Protein AF-A0A1M6LRH8-F1 (afdb_monomer)

Nearest PDB structures (foldseek):
  6kpb-assembly1_C-2  TM=5.432E-01  e=5.515E+00  Arabidopsis thaliana

Secondary structure (DSSP, 8-state):
-HHHHHHHHHHHHHHHHHHHHHHHHHHHHHHHHHHHHHHHHHHHHHHHHHHHHHHHHHHHHHHHHHHHTTT-TTSHHHHHHHHTHHHHT-SS-HHHHHHHHHHHHHHHHHHH-SS-SSHHHHHHHHHHHHHHHHT-

Radius of gyration: 33.47 Å; Cα contacts (8 Å, |Δi|>4): 67; chains: 1; bounding box: 67×25×100 Å

Organism: NCBI:txid1123003

InterPro domains:
  IPR046502 Domain of unknown function DUF6680 [PF20385] (25-128)

Structure (mmCIF, N/CA/C/O backbone):
data_AF-A0A1M6LRH8-F1
#
_entry.id   AF-A0A1M6LRH8-F1
#
loop_
_atom_site.group_PDB
_atom_site.id
_atom_site.type_symbol
_atom_site.label_atom_id
_atom_site.label_alt_id
_atom_site.label_comp_id
_atom_site.label_asym_id
_atom_site.label_entity_id
_atom_site.label_seq_id
_atom_site.pdbx_PDB_ins_code
_atom_site.Cartn_x
_atom_site.Cartn_y
_atom_site.Cartn_z
_atom_site.occupancy
_atom_site.B_iso_or_equiv
_atom_site.auth_seq_id
_atom_site.auth_comp_id
_atom_site.auth_asym_id
_atom_site.auth_atom_id
_atom_site.pdbx_PDB_model_num
ATOM 1 N N . MET A 1 1 ? -47.129 10.312 61.714 1.00 85.25 1 MET A N 1
ATOM 2 C CA . MET A 1 1 ? -45.972 11.175 61.377 1.00 85.25 1 MET A CA 1
ATOM 3 C C . MET A 1 1 ? -44.686 10.369 61.168 1.00 85.25 1 MET A C 1
ATOM 5 O O . MET A 1 1 ? -44.161 10.413 60.068 1.00 85.25 1 MET A O 1
ATOM 9 N N . ILE A 1 2 ? -44.226 9.565 62.138 1.00 92.06 2 ILE A N 1
ATOM 10 C CA . ILE A 1 2 ? -43.001 8.735 62.012 1.00 92.06 2 ILE A CA 1
ATOM 11 C C . ILE A 1 2 ? -43.064 7.747 60.831 1.00 92.06 2 ILE A C 1
ATOM 13 O O . ILE A 1 2 ? -42.152 7.707 60.013 1.00 92.06 2 ILE A O 1
ATOM 17 N N . LEU A 1 3 ? -44.174 7.016 60.679 1.00 92.12 3 LEU A N 1
ATOM 18 C CA . LEU A 1 3 ? -44.374 6.080 59.559 1.00 92.12 3 LEU A CA 1
ATOM 19 C C . LEU A 1 3 ? -44.340 6.765 58.180 1.00 92.12 3 LEU A C 1
ATOM 21 O O . LEU A 1 3 ? -43.854 6.194 57.212 1.00 92.12 3 LEU A O 1
ATOM 25 N N . TYR A 1 4 ? -44.821 8.009 58.098 1.00 92.56 4 TYR A N 1
ATOM 26 C CA . TYR A 1 4 ? -44.819 8.788 56.858 1.00 92.56 4 TYR A CA 1
ATOM 27 C C . TYR A 1 4 ? -43.404 9.241 56.476 1.00 92.56 4 TYR A C 1
ATOM 29 O O . TYR A 1 4 ? -43.007 9.141 55.318 1.00 92.56 4 TYR A O 1
ATOM 37 N N . ILE A 1 5 ? -42.615 9.665 57.468 1.00 92.75 5 ILE A N 1
ATOM 38 C CA . ILE A 1 5 ? -41.195 9.994 57.288 1.00 92.75 5 ILE A CA 1
ATOM 39 C C . ILE A 1 5 ? -40.419 8.756 56.826 1.00 92.75 5 ILE A C 1
ATOM 41 O O . ILE A 1 5 ? -39.640 8.845 55.879 1.00 92.75 5 ILE A O 1
ATOM 45 N N . TYR A 1 6 ? -40.681 7.596 57.435 1.00 93.69 6 TYR A N 1
ATOM 46 C CA . TYR A 1 6 ? -40.064 6.331 57.036 1.00 93.69 6 TYR A CA 1
ATOM 47 C C . TYR A 1 6 ? -40.387 5.961 55.581 1.00 93.69 6 TYR A C 1
ATOM 49 O O . TYR A 1 6 ? -39.483 5.624 54.821 1.00 93.69 6 TYR A O 1
ATOM 57 N N . TYR A 1 7 ? -41.649 6.095 55.163 1.00 94.19 7 TYR A N 1
ATOM 58 C CA . TYR A 1 7 ? -42.067 5.834 53.782 1.00 94.19 7 TYR A CA 1
ATOM 59 C C . TYR A 1 7 ? -41.346 6.732 52.761 1.00 94.19 7 TYR A C 1
ATOM 61 O O . TYR A 1 7 ? -40.855 6.240 51.745 1.00 94.19 7 TYR A O 1
ATOM 69 N N . ILE A 1 8 ? -41.228 8.036 53.040 1.00 92.50 8 ILE A N 1
ATOM 70 C CA . ILE A 1 8 ? -40.518 8.979 52.158 1.00 92.50 8 ILE A CA 1
ATOM 71 C C . ILE A 1 8 ? -39.029 8.626 52.053 1.00 92.50 8 ILE A C 1
ATOM 73 O O . ILE A 1 8 ? -38.474 8.621 50.953 1.00 92.50 8 ILE A O 1
ATOM 77 N N . LEU A 1 9 ? -38.388 8.311 53.182 1.00 89.75 9 LEU A N 1
ATOM 78 C CA . LEU A 1 9 ? -36.982 7.898 53.222 1.00 89.75 9 LEU A CA 1
ATOM 79 C C . LEU A 1 9 ? -36.750 6.606 52.434 1.00 89.75 9 LEU A C 1
ATOM 81 O O . LEU A 1 9 ? -35.840 6.560 51.609 1.00 89.75 9 LEU A O 1
ATOM 85 N N . ALA A 1 10 ? -37.598 5.595 52.631 1.00 90.50 10 ALA A N 1
ATOM 86 C CA . ALA A 1 10 ? -37.513 4.326 51.915 1.00 90.50 10 ALA A CA 1
ATOM 87 C C . ALA A 1 10 ? -37.686 4.509 50.398 1.00 90.50 10 ALA A C 1
ATOM 89 O O . ALA A 1 10 ? -36.915 3.948 49.621 1.00 90.50 10 ALA A O 1
ATOM 90 N N . LYS A 1 11 ? -38.640 5.346 49.966 1.00 92.12 11 LYS A N 1
ATOM 91 C CA . LYS A 1 11 ? -38.866 5.645 48.544 1.00 92.12 11 LYS A CA 1
ATOM 92 C C . LYS A 1 11 ? -37.653 6.326 47.902 1.00 92.12 11 LYS A C 1
ATOM 94 O O . LYS A 1 11 ? -37.191 5.879 46.856 1.00 92.12 11 LYS A O 1
ATOM 99 N N . LYS A 1 12 ? -37.099 7.351 48.557 1.00 89.50 12 LYS A N 1
ATOM 100 C CA . LYS A 1 12 ? -35.934 8.097 48.056 1.00 89.50 12 LYS A CA 1
ATOM 101 C C . LYS A 1 12 ? -34.672 7.230 47.986 1.00 89.50 12 LYS A C 1
ATOM 103 O O . LYS A 1 12 ? -33.883 7.372 47.056 1.00 89.50 12 LYS A O 1
ATOM 108 N N . LEU A 1 13 ? -34.497 6.319 48.947 1.00 90.25 13 LEU A N 1
ATOM 109 C CA . LEU A 1 13 ? -33.396 5.355 48.939 1.00 90.25 13 LEU A CA 1
ATOM 110 C C . LEU A 1 13 ? -33.516 4.393 47.746 1.00 90.25 13 LEU A C 1
ATOM 112 O O . LEU A 1 13 ? -32.539 4.167 47.040 1.00 90.25 13 LEU A O 1
ATOM 116 N N . ASN A 1 14 ? -34.721 3.874 47.491 1.00 87.88 14 ASN A N 1
ATOM 117 C CA . ASN A 1 14 ? -34.965 2.927 46.404 1.00 87.88 14 ASN A CA 1
ATOM 118 C C . ASN A 1 14 ? -34.794 3.583 45.021 1.00 87.88 14 ASN A C 1
ATOM 120 O O . ASN A 1 14 ? -34.179 2.999 44.136 1.00 87.88 14 ASN A O 1
ATOM 124 N N . GLU A 1 15 ? -35.262 4.824 44.848 1.00 87.88 15 GLU A N 1
ATOM 125 C CA . GLU A 1 15 ? -35.044 5.608 43.622 1.00 87.88 15 GLU A CA 1
ATOM 126 C C . GLU A 1 15 ? -33.549 5.837 43.344 1.00 87.88 15 GLU A C 1
ATOM 128 O O . GLU A 1 15 ? -33.097 5.622 42.220 1.00 87.88 15 GLU A O 1
ATOM 133 N N . GLY A 1 16 ? -32.760 6.196 44.364 1.00 82.75 16 GLY A N 1
ATOM 134 C CA . GLY A 1 16 ? -31.309 6.363 44.225 1.00 82.75 16 GLY A CA 1
ATOM 135 C C . GLY A 1 16 ? -30.579 5.065 43.859 1.00 82.75 16 GLY A C 1
ATOM 136 O O . GLY A 1 16 ? -29.681 5.079 43.019 1.00 82.75 16 GLY A O 1
ATOM 137 N N . VAL A 1 17 ? -30.996 3.932 44.434 1.00 83.06 17 VAL A N 1
ATOM 138 C CA . VAL A 1 17 ? -30.445 2.608 44.099 1.00 83.06 17 VAL A CA 1
ATOM 139 C C . VAL A 1 17 ? -30.773 2.222 42.652 1.00 83.06 17 VAL A C 1
ATOM 141 O O . VAL A 1 17 ? -29.888 1.767 41.933 1.00 83.06 17 VAL A O 1
ATOM 144 N N . LEU A 1 18 ? -32.010 2.440 42.191 1.00 80.44 18 LEU A N 1
ATOM 145 C CA . LEU A 1 18 ? -32.415 2.118 40.817 1.00 80.44 18 LEU A CA 1
ATOM 146 C C . LEU A 1 18 ? -31.691 2.978 39.769 1.00 80.44 18 LEU A C 1
ATOM 148 O O . LEU A 1 18 ? -31.290 2.452 38.732 1.00 80.44 18 LEU A O 1
ATOM 152 N N . LEU A 1 19 ? -31.487 4.269 40.051 1.00 82.75 19 LEU A N 1
ATOM 153 C CA . LEU A 1 19 ? -30.710 5.166 39.187 1.00 82.75 19 LEU A CA 1
ATOM 154 C C . LEU A 1 19 ? -29.227 4.767 39.133 1.00 82.75 19 LEU A C 1
ATOM 156 O O . LEU A 1 19 ? -28.646 4.708 38.055 1.00 82.75 19 LEU A O 1
ATOM 160 N N . GLY A 1 20 ? -28.620 4.407 40.268 1.00 79.62 20 GLY A N 1
ATOM 161 C CA . GLY A 1 20 ? -27.231 3.934 40.286 1.00 79.62 20 GLY A CA 1
ATOM 162 C C . GLY A 1 20 ? -27.037 2.627 39.508 1.00 79.62 20 GLY A C 1
ATOM 163 O O . GLY A 1 20 ? -26.051 2.466 38.790 1.00 79.62 20 GLY A O 1
ATOM 164 N N . LEU A 1 21 ? -27.996 1.699 39.593 1.00 78.56 21 LEU A N 1
ATOM 165 C CA . LEU A 1 21 ? -27.963 0.456 38.818 1.00 78.56 21 LEU A CA 1
ATOM 166 C C . LEU A 1 21 ? -28.094 0.717 37.311 1.00 78.56 21 LEU A C 1
ATOM 168 O O . LEU A 1 21 ? -27.373 0.092 36.532 1.00 78.56 21 LEU A O 1
ATOM 172 N N . SER A 1 22 ? -28.958 1.646 36.886 1.00 82.06 22 SER A N 1
ATOM 173 C CA . SER A 1 22 ? -29.098 1.976 35.463 1.00 82.06 22 SER A CA 1
ATOM 174 C C . SER A 1 22 ? -27.840 2.653 34.905 1.00 82.06 22 SER A C 1
ATOM 176 O O . SER A 1 22 ? -27.365 2.256 33.840 1.00 82.06 22 SER A O 1
ATOM 178 N N . GLU A 1 23 ? -27.222 3.576 35.646 1.00 83.25 23 GLU A N 1
ATOM 179 C CA . GLU A 1 23 ? -25.950 4.205 35.261 1.00 83.25 23 GLU A CA 1
ATOM 180 C C . GLU A 1 23 ? -24.813 3.184 35.126 1.00 83.25 23 GLU A C 1
ATOM 182 O O . GLU A 1 23 ? -24.080 3.197 34.135 1.00 83.25 23 GLU A O 1
ATOM 187 N N . LEU A 1 24 ? -24.695 2.248 36.074 1.00 82.12 24 LEU A N 1
ATOM 188 C CA . LEU A 1 24 ? -23.707 1.168 36.004 1.00 82.12 24 LEU A CA 1
ATOM 189 C C . LEU A 1 24 ? -23.931 0.278 34.776 1.00 82.12 24 LEU A C 1
ATOM 191 O O . LEU A 1 24 ? -22.973 -0.071 34.088 1.00 82.12 24 LEU A O 1
ATOM 195 N N . THR A 1 25 ? -25.185 -0.059 34.453 1.00 86.31 25 THR A N 1
ATOM 196 C CA . THR A 1 25 ? -25.487 -0.866 33.258 1.00 86.31 25 THR A CA 1
ATOM 197 C C . THR A 1 25 ? -25.154 -0.136 31.956 1.00 86.31 25 THR A C 1
ATOM 199 O O . THR A 1 25 ? -24.572 -0.746 31.059 1.00 86.31 25 THR A O 1
ATOM 202 N N . LEU A 1 26 ? -25.444 1.168 31.862 1.00 89.44 26 LEU A N 1
ATOM 203 C CA . LEU A 1 26 ? -25.109 1.990 30.694 1.00 89.44 26 LEU A CA 1
ATOM 204 C C . LEU A 1 26 ? -23.595 2.110 30.506 1.00 89.44 26 LEU A C 1
ATOM 206 O O . LEU A 1 26 ? -23.094 1.893 29.401 1.00 89.44 26 LEU A O 1
ATOM 210 N N . ASN A 1 27 ? -22.865 2.388 31.589 1.00 93.31 27 ASN A N 1
ATOM 211 C CA . ASN A 1 27 ? -21.407 2.474 31.559 1.00 93.31 27 ASN A CA 1
ATOM 212 C C . ASN A 1 27 ? -20.778 1.139 31.150 1.00 93.31 27 ASN A C 1
ATOM 214 O O . ASN A 1 27 ? -19.895 1.129 30.299 1.00 93.31 27 ASN A O 1
ATOM 218 N N . ASN A 1 28 ? -21.278 0.011 31.664 1.00 93.00 28 ASN A N 1
ATOM 219 C CA . ASN A 1 28 ? -20.775 -1.313 31.294 1.00 93.00 28 ASN A CA 1
ATOM 220 C C . ASN A 1 28 ? -20.957 -1.606 29.798 1.00 93.00 28 ASN A C 1
ATOM 222 O O . ASN A 1 28 ? -20.027 -2.084 29.149 1.00 93.00 28 ASN A O 1
ATOM 226 N N . ILE A 1 29 ? -22.124 -1.287 29.230 1.00 91.25 29 ILE A N 1
ATOM 227 C CA . ILE A 1 29 ? -22.375 -1.450 27.790 1.00 91.25 29 ILE A CA 1
ATOM 228 C C . ILE A 1 29 ? -21.419 -0.564 26.983 1.00 91.25 29 ILE A C 1
ATOM 230 O O . ILE A 1 29 ? -20.815 -1.030 26.014 1.00 91.25 29 ILE A O 1
ATOM 234 N N . LEU A 1 30 ? -21.231 0.689 27.404 1.00 93.56 30 LEU A N 1
ATOM 235 C CA . LEU A 1 30 ? -20.326 1.620 26.735 1.00 93.56 30 LEU A CA 1
ATOM 236 C C . LEU A 1 30 ? -18.867 1.145 26.799 1.00 93.56 30 LEU A C 1
ATOM 238 O O . LEU A 1 30 ? -18.169 1.195 25.788 1.00 93.56 30 LEU A O 1
ATOM 242 N N . THR A 1 31 ? -18.413 0.632 27.946 1.00 94.00 31 THR A N 1
ATOM 243 C CA . THR A 1 31 ? -17.065 0.072 28.118 1.00 94.00 31 THR A CA 1
ATOM 244 C C . THR A 1 31 ? -16.848 -1.155 27.239 1.00 94.00 31 THR A C 1
ATOM 246 O O . THR A 1 31 ? -15.805 -1.263 26.596 1.00 94.00 31 THR A O 1
ATOM 249 N N . ILE A 1 32 ? -17.834 -2.053 27.153 1.00 93.69 32 ILE A N 1
ATOM 250 C CA . ILE A 1 32 ? -17.770 -3.229 26.278 1.00 93.69 32 ILE A CA 1
ATOM 251 C C . ILE A 1 32 ? -17.627 -2.785 24.818 1.00 93.69 32 ILE A C 1
ATOM 253 O O . ILE A 1 32 ? -16.704 -3.220 24.131 1.00 93.69 32 ILE A O 1
ATOM 257 N N . ILE A 1 33 ? -18.473 -1.861 24.350 1.00 94.12 33 ILE A N 1
ATOM 258 C CA . ILE A 1 33 ? -18.392 -1.330 22.980 1.00 94.12 33 ILE A CA 1
ATOM 259 C C . ILE A 1 33 ? -17.032 -0.660 22.734 1.00 94.12 33 ILE A C 1
ATOM 261 O O . ILE A 1 33 ? -16.401 -0.902 21.703 1.00 94.12 33 ILE A O 1
ATOM 265 N N . ALA A 1 34 ? -16.544 0.129 23.693 1.00 94.81 34 ALA A N 1
ATOM 266 C CA . ALA A 1 34 ? -15.247 0.794 23.611 1.00 94.81 34 ALA A CA 1
ATOM 267 C C . ALA A 1 34 ? -14.064 -0.188 23.578 1.00 94.81 34 ALA A C 1
ATOM 269 O O . ALA A 1 34 ? -13.032 0.138 23.000 1.00 94.81 34 ALA A O 1
ATOM 270 N N . MET A 1 35 ? -14.201 -1.391 24.142 1.00 95.75 35 MET A N 1
ATOM 271 C CA . MET A 1 35 ? -13.173 -2.434 24.080 1.00 95.75 35 MET A CA 1
ATOM 272 C C . MET A 1 35 ? -13.114 -3.110 22.701 1.00 95.75 35 MET A C 1
ATOM 274 O O . MET A 1 35 ? -12.034 -3.481 22.239 1.00 95.75 35 MET A O 1
ATOM 278 N N . PHE A 1 36 ? -14.257 -3.238 22.021 1.00 94.69 36 PHE A N 1
ATOM 279 C CA . PHE A 1 36 ? -14.348 -3.874 20.701 1.00 94.69 36 PHE A CA 1
ATOM 280 C C . PHE A 1 36 ? -14.141 -2.909 19.524 1.00 94.69 36 PHE A C 1
ATOM 282 O O . PHE A 1 36 ? -13.716 -3.341 18.451 1.00 94.69 36 PHE A O 1
ATOM 289 N N . LEU A 1 37 ? -14.384 -1.610 19.706 1.00 94.62 37 LEU A N 1
ATOM 290 C CA . LEU A 1 37 ? -14.190 -0.591 18.667 1.00 94.62 37 LEU A CA 1
ATOM 291 C C . LEU A 1 37 ? -12.746 -0.533 18.121 1.00 94.62 37 LEU A C 1
ATOM 293 O O . LEU A 1 37 ? -12.581 -0.589 16.899 1.00 94.62 37 LEU A O 1
ATOM 297 N N . PRO A 1 38 ? -11.690 -0.463 18.959 1.00 95.00 38 PRO A N 1
ATOM 298 C CA . PRO A 1 38 ? -10.321 -0.327 18.474 1.00 95.00 38 PRO A CA 1
ATOM 299 C C . PRO A 1 38 ? -9.841 -1.520 17.636 1.00 95.00 38 PRO A C 1
ATOM 301 O O . PRO A 1 38 ? -9.304 -1.264 16.560 1.00 95.00 38 PRO A O 1
ATOM 304 N N . PRO A 1 39 ? -10.055 -2.798 18.024 1.00 95.44 39 PRO A N 1
ATOM 305 C CA . PRO A 1 39 ? -9.690 -3.936 17.179 1.00 95.44 39 PRO A CA 1
ATOM 306 C C . PRO A 1 39 ? -10.348 -3.905 15.796 1.00 95.44 39 PRO A C 1
ATOM 308 O O . PRO A 1 39 ? -9.684 -4.167 14.797 1.00 95.44 39 PRO A O 1
ATOM 311 N N . LEU A 1 40 ? -11.632 -3.543 15.713 1.00 95.12 40 LEU A N 1
ATOM 312 C CA . LEU A 1 40 ? -12.350 -3.485 14.437 1.00 95.12 40 LEU A CA 1
ATOM 313 C C . LEU A 1 40 ? -11.793 -2.389 13.522 1.00 95.12 40 LEU A C 1
ATOM 315 O O . LEU A 1 40 ? -11.516 -2.640 12.347 1.00 95.12 40 LEU A O 1
ATOM 319 N N . VAL A 1 41 ? -11.576 -1.191 14.071 1.00 96.50 41 VAL A N 1
ATOM 320 C CA . VAL A 1 41 ? -10.999 -0.066 13.322 1.00 96.50 41 VAL A CA 1
ATOM 321 C C . VAL A 1 41 ? -9.558 -0.368 12.914 1.00 96.50 41 VAL A C 1
ATOM 323 O O . VAL A 1 41 ? -9.195 -0.151 11.759 1.00 96.50 41 VAL A O 1
ATOM 326 N N . ALA A 1 42 ? -8.751 -0.919 13.823 1.00 96.25 42 ALA A N 1
ATOM 327 C CA . ALA A 1 42 ? -7.367 -1.286 13.547 1.00 96.25 42 ALA A CA 1
ATOM 328 C C . ALA A 1 42 ? -7.281 -2.299 12.401 1.00 96.25 42 ALA A C 1
ATOM 330 O O . ALA A 1 42 ? -6.531 -2.076 11.457 1.00 96.25 42 ALA A O 1
ATOM 331 N N . LEU A 1 43 ? -8.098 -3.358 12.425 1.00 96.62 43 LEU A N 1
ATOM 332 C CA . LEU A 1 43 ? -8.132 -4.357 11.354 1.00 96.62 43 LEU A CA 1
ATOM 333 C C . LEU A 1 43 ? -8.506 -3.745 10.002 1.00 96.62 43 LEU A C 1
ATOM 335 O O . LEU A 1 43 ? -7.889 -4.081 8.990 1.00 96.62 43 LEU A O 1
ATOM 339 N N . GLN A 1 44 ? -9.481 -2.836 9.971 1.00 96.25 44 GLN A N 1
ATOM 340 C CA . GLN A 1 44 ? -9.888 -2.184 8.729 1.00 96.25 44 GLN A CA 1
ATOM 341 C C . GLN A 1 44 ? -8.779 -1.280 8.177 1.00 96.25 44 GLN A C 1
ATOM 343 O O . GLN A 1 44 ? -8.436 -1.371 6.997 1.00 96.25 44 GLN A O 1
ATOM 348 N N . VAL A 1 45 ? -8.169 -0.453 9.031 1.00 96.50 45 VAL A N 1
ATOM 349 C CA . VAL A 1 45 ? -7.055 0.427 8.649 1.00 96.50 45 VAL A CA 1
ATOM 350 C C . VAL A 1 45 ? -5.848 -0.391 8.190 1.00 96.50 45 VAL A C 1
ATOM 352 O O . VAL A 1 45 ? -5.258 -0.084 7.154 1.00 96.50 45 VAL A O 1
ATOM 355 N N . SER A 1 46 ? -5.503 -1.461 8.909 1.00 94.88 46 SER A N 1
ATOM 356 C CA . SER A 1 46 ? -4.409 -2.362 8.541 1.00 94.88 46 SER A CA 1
ATOM 357 C C . SER A 1 46 ? -4.627 -2.987 7.167 1.00 94.88 46 SER A C 1
ATOM 359 O O . SER A 1 46 ? -3.702 -2.963 6.359 1.00 94.88 46 SER A O 1
ATOM 361 N N . ARG A 1 47 ? -5.840 -3.475 6.868 1.00 96.19 47 ARG A N 1
ATOM 362 C CA . ARG A 1 47 ? -6.175 -4.030 5.545 1.00 96.19 47 ARG A CA 1
ATOM 363 C C . ARG A 1 47 ? -6.021 -2.992 4.440 1.00 96.19 47 ARG A C 1
ATOM 365 O O . ARG A 1 47 ? -5.310 -3.242 3.474 1.00 96.19 47 ARG A O 1
ATOM 372 N N . MET A 1 48 ? -6.594 -1.801 4.614 1.00 94.88 48 MET A N 1
ATOM 373 C CA . MET A 1 48 ? -6.500 -0.730 3.611 1.00 94.88 48 MET A CA 1
ATOM 374 C C . MET A 1 48 ? -5.048 -0.304 3.340 1.00 94.88 48 MET A C 1
ATOM 376 O O . MET A 1 48 ? -4.646 -0.104 2.189 1.00 94.88 48 MET A O 1
ATOM 380 N N . LEU A 1 49 ? -4.237 -0.179 4.396 1.00 95.00 49 LEU A N 1
ATOM 381 C CA . LEU A 1 49 ? -2.814 0.135 4.263 1.00 95.00 49 LEU A CA 1
ATOM 382 C C . LEU A 1 49 ? -2.046 -1.000 3.584 1.00 95.00 49 LEU A C 1
ATOM 384 O O . LEU A 1 49 ? -1.159 -0.732 2.774 1.00 95.00 49 LEU A O 1
ATOM 388 N N . GLN A 1 50 ? -2.372 -2.251 3.904 1.00 95.50 50 GLN A N 1
ATOM 389 C CA . GLN A 1 50 ? -1.728 -3.416 3.315 1.00 95.50 50 GLN A CA 1
ATOM 390 C C . GLN A 1 50 ? -2.046 -3.541 1.824 1.00 95.50 50 GLN A C 1
ATOM 392 O O . GLN A 1 50 ? -1.114 -3.628 1.032 1.00 95.50 50 GLN A O 1
ATOM 397 N N . GLU A 1 51 ? -3.310 -3.420 1.420 1.00 94.12 51 GLU A N 1
ATOM 398 C CA . GLU A 1 51 ? -3.704 -3.426 0.004 1.00 94.12 51 GLU A CA 1
ATOM 399 C C . GLU A 1 51 ? -2.988 -2.326 -0.792 1.00 94.12 51 GLU A C 1
ATOM 401 O O . GLU A 1 51 ? -2.530 -2.539 -1.917 1.00 94.12 51 GLU A O 1
ATOM 406 N N . SER A 1 52 ? -2.849 -1.139 -0.194 1.00 90.56 52 SER A N 1
ATOM 407 C CA . SER A 1 52 ? -2.134 -0.018 -0.810 1.00 90.56 52 SER A CA 1
ATOM 408 C C . SER A 1 52 ? -0.635 -0.306 -0.954 1.00 90.56 52 SER A C 1
ATOM 410 O O . SER A 1 52 ? -0.040 -0.021 -1.996 1.00 90.56 52 SER A O 1
ATOM 412 N N . LYS A 1 53 ? -0.019 -0.910 0.070 1.00 92.94 53 LYS A N 1
ATOM 413 C CA . LYS A 1 53 ? 1.385 -1.343 0.031 1.00 92.9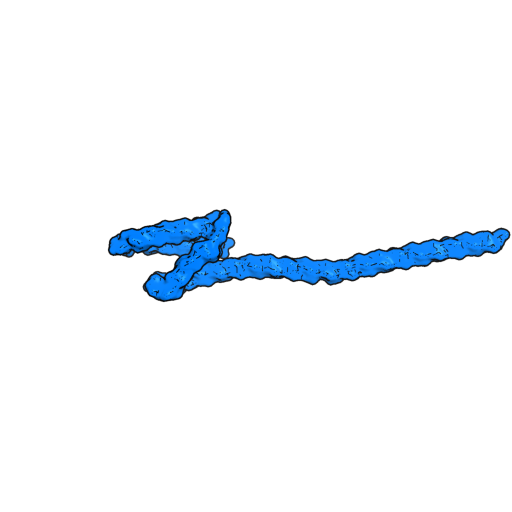4 53 LYS A CA 1
ATOM 414 C C . LYS A 1 53 ? 1.610 -2.443 -0.999 1.00 92.94 53 LYS A C 1
ATOM 416 O O . LYS A 1 53 ? 2.581 -2.361 -1.739 1.00 92.94 53 LYS A O 1
ATOM 421 N N . GLU A 1 54 ? 0.719 -3.425 -1.082 1.00 94.62 54 GLU A N 1
ATOM 422 C CA . GLU A 1 54 ? 0.800 -4.529 -2.041 1.00 94.62 54 GLU A CA 1
ATOM 423 C C . GLU A 1 54 ? 0.691 -4.024 -3.482 1.00 94.62 54 GLU A C 1
ATOM 425 O O . GLU A 1 54 ? 1.522 -4.381 -4.315 1.00 94.62 54 GLU A O 1
ATOM 430 N N . LYS A 1 55 ? -0.253 -3.114 -3.767 1.00 91.38 55 LYS A N 1
ATOM 431 C CA . LYS A 1 55 ? -0.350 -2.440 -5.076 1.00 91.38 55 LYS A CA 1
ATOM 432 C C . LYS A 1 55 ? 0.950 -1.727 -5.446 1.00 91.38 55 LYS A C 1
ATOM 434 O O . LYS A 1 55 ? 1.443 -1.874 -6.560 1.00 91.38 55 LYS A O 1
ATOM 439 N N . ARG A 1 56 ? 1.534 -0.970 -4.511 1.00 91.50 56 ARG A N 1
ATOM 440 C CA . ARG A 1 56 ? 2.823 -0.299 -4.739 1.00 91.50 56 ARG A CA 1
ATOM 441 C C . ARG A 1 56 ? 3.953 -1.307 -4.949 1.00 91.50 56 ARG A C 1
ATOM 443 O O . ARG A 1 56 ? 4.794 -1.102 -5.818 1.00 91.50 56 ARG A O 1
ATOM 450 N N . GLN A 1 57 ? 3.974 -2.383 -4.170 1.00 94.50 57 GLN A N 1
ATOM 451 C CA . GLN A 1 57 ? 5.029 -3.386 -4.220 1.00 94.50 57 GLN A CA 1
ATOM 452 C C . GLN A 1 57 ? 5.058 -4.118 -5.566 1.00 94.50 57 GLN A C 1
ATOM 454 O O . GLN A 1 57 ? 6.145 -4.287 -6.114 1.00 94.50 57 GLN A O 1
ATOM 459 N N . ARG A 1 58 ? 3.897 -4.458 -6.141 1.00 94.44 58 ARG A N 1
ATOM 460 C CA . ARG A 1 58 ? 3.821 -5.065 -7.482 1.00 94.44 58 ARG A CA 1
ATOM 461 C C . ARG A 1 58 ? 4.367 -4.144 -8.573 1.00 94.44 58 ARG A C 1
ATOM 463 O O . ARG A 1 58 ? 5.180 -4.566 -9.388 1.00 94.44 58 ARG A O 1
ATOM 470 N N . LYS A 1 59 ? 4.039 -2.848 -8.526 1.00 92.69 59 LYS A N 1
ATOM 471 C CA . LYS A 1 59 ? 4.626 -1.850 -9.441 1.00 92.69 59 LYS A CA 1
ATOM 472 C C . LYS A 1 59 ? 6.150 -1.736 -9.289 1.00 92.69 59 LYS A C 1
ATOM 474 O O . LYS A 1 59 ? 6.867 -1.628 -10.283 1.00 92.69 59 LYS A O 1
ATOM 479 N N . ILE A 1 60 ? 6.660 -1.767 -8.051 1.00 93.56 60 ILE A N 1
ATOM 480 C CA . ILE A 1 60 ? 8.108 -1.758 -7.772 1.00 93.56 60 ILE A CA 1
ATOM 481 C C . ILE A 1 60 ? 8.776 -3.011 -8.339 1.00 93.56 60 ILE A C 1
ATOM 483 O O . ILE A 1 60 ? 9.896 -2.929 -8.838 1.00 93.56 60 ILE A O 1
ATOM 487 N N . GLU A 1 61 ? 8.125 -4.165 -8.240 1.00 95.00 61 GLU A N 1
ATOM 488 C CA . GLU A 1 61 ? 8.640 -5.425 -8.768 1.00 95.00 61 GLU A CA 1
ATOM 489 C C . GLU A 1 61 ? 8.768 -5.384 -10.290 1.00 95.00 61 GLU A C 1
ATOM 491 O O . GLU A 1 61 ? 9.855 -5.649 -10.800 1.00 95.00 61 GLU A O 1
ATOM 496 N N . VAL A 1 62 ? 7.733 -4.912 -10.995 1.00 93.69 62 VAL A N 1
ATOM 497 C CA . VAL A 1 62 ? 7.793 -4.664 -12.446 1.00 93.69 62 VAL A CA 1
ATOM 498 C C . VAL A 1 62 ? 8.974 -3.754 -12.790 1.00 93.69 62 VAL A C 1
ATOM 500 O O . VAL A 1 62 ? 9.825 -4.116 -13.603 1.00 93.69 62 VAL A O 1
ATOM 503 N N . PHE A 1 63 ? 9.096 -2.608 -12.114 1.00 91.50 63 PHE A N 1
ATOM 504 C CA . PHE A 1 63 ? 10.208 -1.682 -12.340 1.00 91.50 63 PHE A CA 1
ATOM 505 C C . PHE A 1 63 ? 11.578 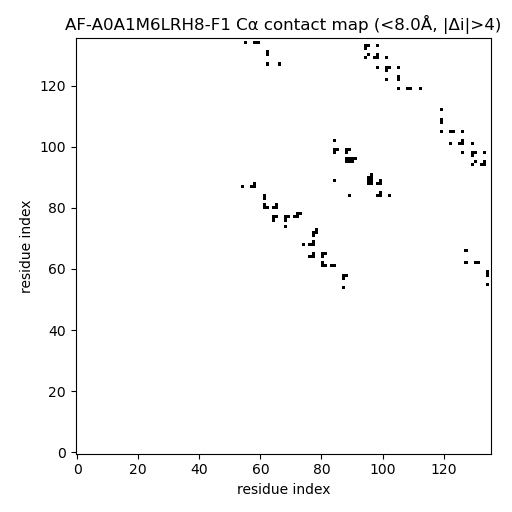-2.327 -12.102 1.00 91.50 63 PHE A C 1
ATOM 507 O O . PHE A 1 63 ? 12.488 -2.192 -12.921 1.00 91.50 63 PHE A O 1
ATOM 514 N N . ARG A 1 64 ? 11.742 -3.052 -10.989 1.00 91.25 64 ARG A N 1
ATOM 515 C CA . ARG A 1 64 ? 1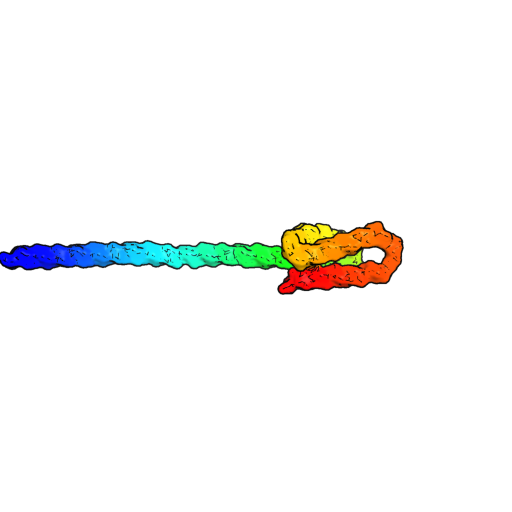2.996 -3.739 -10.657 1.00 91.25 64 ARG A CA 1
ATOM 516 C C . ARG A 1 64 ? 13.364 -4.770 -11.710 1.00 91.25 64 ARG A C 1
ATOM 518 O O . ARG A 1 64 ? 14.537 -4.836 -12.074 1.00 91.25 64 ARG A O 1
ATOM 525 N N . THR A 1 65 ? 12.400 -5.544 -12.197 1.00 91.38 65 THR A N 1
ATOM 526 C CA . THR A 1 65 ? 12.640 -6.549 -13.235 1.00 91.38 65 THR A CA 1
ATOM 527 C C . THR A 1 65 ? 13.095 -5.886 -14.529 1.00 91.38 65 THR A C 1
ATOM 529 O O . THR A 1 65 ? 14.147 -6.263 -15.039 1.00 91.38 65 THR A O 1
ATOM 532 N N . LEU A 1 66 ? 12.421 -4.822 -14.983 1.00 88.75 66 LEU A N 1
ATOM 533 C CA . LEU A 1 66 ? 12.830 -4.052 -16.169 1.00 88.75 66 LEU A CA 1
ATOM 534 C C . LEU A 1 66 ? 14.237 -3.459 -16.033 1.00 88.75 66 LEU A C 1
ATOM 536 O O . LEU A 1 66 ? 15.032 -3.505 -16.974 1.00 88.75 66 LEU A O 1
ATOM 540 N N . MET A 1 67 ? 14.571 -2.938 -14.851 1.00 86.62 67 MET A N 1
ATOM 541 C CA . MET A 1 67 ? 15.902 -2.399 -14.566 1.00 86.62 67 MET A CA 1
ATOM 542 C C . MET A 1 67 ? 16.974 -3.490 -14.533 1.00 86.62 67 MET A C 1
ATOM 544 O O . MET A 1 67 ? 18.071 -3.290 -15.059 1.00 86.62 67 MET A O 1
ATOM 548 N N . LYS A 1 68 ? 16.665 -4.652 -13.947 1.00 89.12 68 LYS A N 1
ATOM 549 C CA . LYS A 1 68 ? 17.575 -5.802 -13.861 1.00 89.12 68 LYS A CA 1
ATOM 550 C C . LYS A 1 68 ? 17.876 -6.377 -15.243 1.00 89.12 68 LYS A C 1
ATOM 552 O O . LYS A 1 68 ? 19.030 -6.674 -15.537 1.00 89.12 68 LYS A O 1
ATOM 557 N N . THR A 1 69 ? 16.864 -6.501 -16.098 1.00 86.88 69 THR A N 1
ATOM 558 C CA . THR A 1 69 ? 16.985 -7.080 -17.445 1.00 86.88 69 THR A CA 1
ATOM 559 C C . THR A 1 69 ? 17.221 -6.027 -18.526 1.00 86.88 69 THR A C 1
ATOM 561 O O . THR A 1 69 ? 17.137 -6.325 -19.714 1.00 86.88 69 THR A O 1
ATOM 564 N N . ARG A 1 70 ? 17.597 -4.791 -18.156 1.00 80.38 70 ARG A N 1
ATOM 565 C CA . ARG A 1 70 ? 17.754 -3.679 -19.109 1.00 80.38 70 ARG A CA 1
ATOM 566 C C . ARG A 1 70 ? 18.730 -3.959 -20.260 1.00 80.38 70 ARG A C 1
ATOM 568 O O . ARG A 1 70 ? 18.550 -3.381 -21.325 1.00 80.38 70 ARG A O 1
ATOM 575 N N . ALA A 1 71 ? 19.741 -4.807 -20.057 1.00 78.94 71 ALA A N 1
ATOM 576 C CA . ALA A 1 71 ? 20.715 -5.201 -21.083 1.00 78.94 71 ALA A CA 1
ATOM 577 C C . ALA A 1 71 ? 20.306 -6.462 -21.873 1.00 78.94 71 ALA A C 1
ATOM 579 O O . ALA A 1 71 ? 20.876 -6.729 -22.926 1.00 78.94 71 ALA A O 1
ATOM 580 N N . SER A 1 72 ? 19.308 -7.206 -21.388 1.00 82.12 72 SER A N 1
ATOM 581 C CA . SER A 1 72 ? 18.824 -8.469 -21.956 1.00 82.12 72 SER A CA 1
ATOM 582 C C . SER A 1 72 ? 17.333 -8.356 -22.268 1.00 82.12 72 SER A C 1
ATOM 584 O O . SER A 1 72 ? 16.501 -9.013 -21.652 1.00 82.12 72 SER A O 1
ATOM 586 N N . THR A 1 73 ? 16.987 -7.494 -23.224 1.00 75.06 73 THR A N 1
ATOM 587 C CA . THR A 1 73 ? 15.593 -7.132 -23.546 1.00 75.06 73 THR A CA 1
ATOM 588 C C . THR A 1 73 ? 14.760 -8.273 -24.132 1.00 75.06 73 THR A C 1
ATOM 590 O O . THR A 1 73 ? 13.538 -8.193 -24.131 1.00 75.06 73 THR A O 1
ATOM 593 N N . LEU A 1 74 ? 15.402 -9.339 -24.614 1.00 79.50 74 LEU A N 1
ATOM 594 C CA . LEU A 1 74 ? 14.742 -10.544 -25.128 1.00 79.50 74 LEU A CA 1
ATOM 595 C C . LEU A 1 74 ? 14.607 -11.651 -24.072 1.00 79.50 74 LEU A C 1
ATOM 597 O O . LEU A 1 74 ? 14.182 -12.757 -24.402 1.00 79.50 74 LEU A O 1
ATOM 601 N N . SER A 1 75 ? 15.004 -11.397 -22.819 1.00 87.06 75 SER A N 1
ATOM 602 C CA . SER A 1 75 ? 14.824 -12.393 -21.765 1.00 87.06 75 SER A CA 1
ATOM 603 C C . SER A 1 75 ? 13.330 -12.564 -21.450 1.00 87.06 75 SER A C 1
ATOM 605 O O . SER A 1 75 ? 12.588 -11.575 -21.479 1.00 87.06 75 SER A O 1
ATOM 607 N N . PRO A 1 76 ? 12.869 -13.787 -21.132 1.00 88.31 76 PRO A N 1
ATOM 608 C CA . PRO A 1 76 ? 11.471 -14.027 -20.778 1.00 88.31 76 PRO A CA 1
ATOM 609 C C . PRO A 1 76 ? 10.981 -13.118 -19.645 1.00 88.31 76 PRO A C 1
ATOM 611 O O . PRO A 1 76 ? 9.887 -12.570 -19.726 1.00 88.31 76 PRO A O 1
ATOM 614 N N . GLU A 1 77 ? 11.828 -12.871 -18.644 1.00 88.69 77 GLU A N 1
ATOM 615 C CA . GLU A 1 77 ? 11.508 -12.024 -17.491 1.00 88.69 77 GLU A CA 1
ATOM 616 C C . GLU A 1 77 ? 11.336 -10.550 -17.884 1.00 88.69 77 GLU A C 1
ATOM 618 O O . GLU A 1 77 ? 10.568 -9.822 -17.257 1.00 88.69 77 GLU A O 1
ATOM 623 N N . HIS A 1 78 ? 12.047 -10.083 -18.918 1.00 88.56 78 HIS A N 1
ATOM 624 C CA . HIS A 1 78 ? 11.864 -8.732 -19.444 1.00 88.56 78 HIS A CA 1
ATOM 625 C C . HIS A 1 78 ? 10.489 -8.581 -20.097 1.00 88.56 78 HIS A C 1
ATOM 627 O O . HIS A 1 78 ? 9.758 -7.643 -19.786 1.00 88.56 78 HIS A O 1
ATOM 633 N N . VAL A 1 79 ? 10.126 -9.525 -20.967 1.00 87.81 79 VAL A N 1
ATOM 634 C CA . VAL A 1 79 ? 8.842 -9.516 -21.681 1.00 87.81 79 VAL A CA 1
ATOM 635 C C . VAL A 1 79 ? 7.674 -9.680 -20.709 1.00 87.81 79 VAL A C 1
ATOM 637 O O . VAL A 1 79 ? 6.679 -8.969 -20.821 1.00 87.81 79 VAL A O 1
ATOM 640 N N . GLU A 1 80 ? 7.807 -10.562 -19.718 1.00 91.44 80 GLU A N 1
ATOM 641 C CA . GLU A 1 80 ? 6.818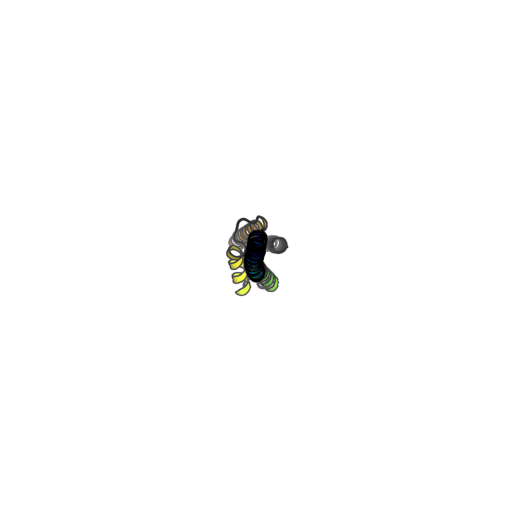 -10.728 -18.651 1.00 91.44 80 GLU A CA 1
ATOM 642 C C . GLU A 1 80 ? 6.590 -9.414 -17.892 1.00 91.44 80 GLU A C 1
ATOM 644 O O . GLU A 1 80 ? 5.450 -8.970 -17.760 1.00 91.44 80 GLU A O 1
ATOM 649 N N . ALA A 1 81 ? 7.661 -8.734 -17.470 1.00 90.88 81 ALA A N 1
ATOM 650 C CA . ALA A 1 81 ? 7.545 -7.458 -16.771 1.00 90.88 81 ALA A CA 1
ATOM 651 C C . ALA A 1 81 ? 6.905 -6.358 -17.635 1.00 90.88 81 ALA A C 1
ATOM 653 O O . ALA A 1 81 ? 6.115 -5.571 -17.116 1.00 90.88 81 ALA A O 1
ATOM 654 N N . LEU A 1 82 ? 7.200 -6.315 -18.938 1.00 89.38 82 LEU A N 1
ATOM 655 C CA . LEU A 1 82 ? 6.560 -5.383 -19.871 1.00 89.38 82 LEU A CA 1
ATOM 656 C C . LEU A 1 82 ? 5.054 -5.649 -20.003 1.00 89.38 82 LEU A C 1
ATOM 658 O O . LEU A 1 82 ? 4.257 -4.717 -19.919 1.00 89.38 82 LEU A O 1
ATOM 662 N N . ASN A 1 83 ? 4.648 -6.914 -20.122 1.00 90.69 83 ASN A N 1
ATOM 663 C CA . ASN A 1 83 ? 3.233 -7.295 -20.202 1.00 90.69 83 ASN A CA 1
ATOM 664 C C . ASN A 1 83 ? 2.463 -6.962 -18.916 1.00 90.69 83 ASN A C 1
ATOM 666 O O . ASN A 1 83 ? 1.275 -6.640 -18.961 1.00 90.69 83 ASN A O 1
ATOM 670 N N . MET A 1 84 ? 3.140 -6.990 -17.767 1.00 93.31 84 MET A N 1
ATOM 671 C CA . MET A 1 84 ? 2.542 -6.604 -16.490 1.00 93.31 84 MET A CA 1
ATOM 672 C C . MET A 1 84 ? 2.287 -5.096 -16.361 1.00 93.31 84 MET A C 1
ATOM 674 O O . MET A 1 84 ? 1.535 -4.699 -15.469 1.00 93.31 84 MET A O 1
ATOM 678 N N . ILE A 1 85 ? 2.848 -4.244 -17.233 1.00 91.12 85 ILE A N 1
ATOM 679 C CA . ILE A 1 85 ? 2.657 -2.786 -17.155 1.00 91.12 85 ILE A CA 1
ATOM 680 C C . ILE A 1 85 ? 1.176 -2.413 -17.304 1.00 91.12 85 ILE A C 1
ATOM 682 O O . ILE A 1 85 ? 0.654 -1.665 -16.477 1.00 91.12 85 ILE A O 1
ATOM 686 N N . ASP A 1 86 ? 0.475 -2.953 -18.304 1.00 88.44 86 ASP A N 1
ATOM 687 C CA . ASP A 1 86 ? -0.938 -2.619 -18.543 1.00 88.44 86 ASP A CA 1
ATOM 688 C C . ASP A 1 86 ? -1.854 -3.051 -17.382 1.00 88.44 86 ASP A C 1
ATOM 690 O O . ASP A 1 86 ? -2.883 -2.420 -17.137 1.00 88.44 86 ASP A O 1
ATOM 694 N N . VAL A 1 87 ? -1.469 -4.099 -16.643 1.00 91.62 87 VAL A N 1
ATOM 695 C CA . VAL A 1 87 ? -2.237 -4.647 -15.515 1.00 91.62 87 VAL A CA 1
ATOM 696 C C . VAL A 1 87 ? -1.929 -3.900 -14.216 1.00 91.62 87 VAL A C 1
ATOM 698 O O . VAL A 1 87 ? -2.843 -3.416 -13.546 1.00 91.62 87 VAL A O 1
ATOM 701 N N . GLU A 1 88 ? -0.652 -3.764 -13.849 1.00 92.56 88 GLU A N 1
ATOM 702 C CA . GLU A 1 88 ? -0.249 -3.178 -12.560 1.00 92.56 88 GLU A CA 1
ATOM 703 C C . GLU A 1 88 ? -0.345 -1.648 -12.538 1.00 92.56 88 GLU A C 1
ATOM 705 O O . GLU A 1 88 ? -0.507 -1.047 -11.471 1.00 92.56 88 GLU A O 1
ATOM 710 N N . PHE A 1 89 ? -0.292 -1.002 -13.708 1.00 91.50 89 PHE A N 1
ATOM 711 C CA . PHE A 1 89 ? -0.492 0.441 -13.870 1.00 91.50 89 PHE A CA 1
ATOM 712 C C . PHE A 1 89 ? -1.882 0.777 -14.434 1.00 91.50 89 PHE A C 1
ATOM 714 O O . PHE A 1 89 ? -2.119 1.889 -14.908 1.00 91.50 89 PHE A O 1
ATOM 721 N N . TYR A 1 90 ? -2.845 -0.140 -14.325 1.00 85.81 90 TYR A N 1
ATOM 722 C CA . TYR A 1 90 ? -4.239 0.146 -14.644 1.00 85.81 90 TYR A CA 1
ATOM 723 C C . TYR A 1 90 ? -4.844 1.211 -13.701 1.00 85.81 90 TYR A C 1
ATOM 725 O O . TYR A 1 90 ? -4.491 1.318 -12.522 1.00 85.81 90 TYR A O 1
ATOM 733 N N . GLY A 1 91 ? -5.800 1.994 -14.212 1.00 85.19 91 GLY A N 1
ATOM 734 C CA . GLY A 1 91 ? -6.601 2.949 -13.438 1.00 85.19 91 GLY A CA 1
ATOM 735 C C . GLY A 1 91 ? -6.461 4.415 -13.866 1.00 85.19 91 GLY A 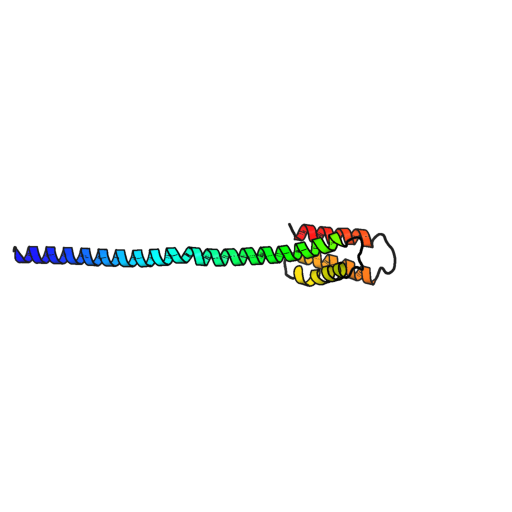C 1
ATOM 736 O O . GLY A 1 91 ? -5.756 4.760 -14.811 1.00 85.19 91 GLY A O 1
ATOM 737 N N . ASN A 1 92 ? -7.157 5.306 -13.151 1.00 79.25 92 ASN A N 1
ATOM 738 C CA . ASN A 1 92 ? -7.311 6.719 -13.542 1.00 79.25 92 ASN A CA 1
ATOM 739 C C . ASN A 1 92 ? -6.228 7.658 -12.988 1.00 79.25 92 ASN A C 1
ATOM 741 O O . ASN A 1 92 ? -6.226 8.857 -13.290 1.00 79.25 92 ASN A O 1
ATOM 745 N N . GLU A 1 93 ? -5.294 7.138 -12.191 1.00 87.38 93 GLU A N 1
ATOM 746 C CA . GLU A 1 93 ? -4.176 7.918 -11.665 1.00 87.38 93 GLU A CA 1
ATOM 747 C C . GLU A 1 93 ? -3.332 8.468 -12.821 1.00 87.38 93 GLU A C 1
ATOM 749 O O . GLU A 1 93 ? -2.810 7.718 -13.647 1.00 87.38 93 GLU A O 1
ATOM 754 N N . LYS A 1 94 ? -3.176 9.798 -12.875 1.00 86.62 94 LYS A N 1
ATOM 755 C CA . LYS A 1 94 ? -2.451 10.495 -13.952 1.00 86.62 94 LYS A CA 1
ATOM 756 C C . LYS A 1 94 ? -1.042 9.927 -14.172 1.00 86.62 94 LYS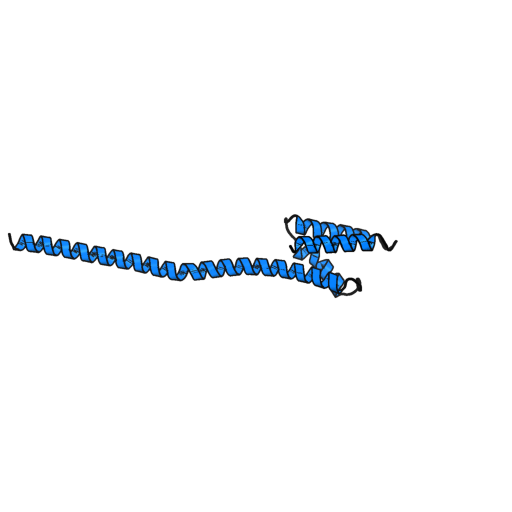 A C 1
ATOM 758 O O . LYS A 1 94 ? -0.610 9.808 -15.312 1.00 86.62 94 LYS A O 1
ATOM 763 N N . ARG A 1 95 ? -0.349 9.556 -13.089 1.00 84.81 95 ARG A N 1
ATOM 764 C CA . ARG A 1 95 ? 1.003 8.980 -13.143 1.00 84.81 95 ARG A CA 1
ATOM 765 C C . ARG A 1 95 ? 1.017 7.593 -13.789 1.00 84.81 95 ARG A C 1
ATOM 767 O O . ARG A 1 95 ? 1.846 7.353 -14.655 1.00 84.81 95 ARG A O 1
ATOM 774 N N . ASN A 1 96 ? 0.075 6.720 -13.432 1.00 87.69 96 ASN A N 1
ATOM 775 C CA . ASN A 1 96 ? -0.007 5.381 -14.019 1.00 87.69 96 ASN A CA 1
ATOM 776 C C . ASN A 1 96 ? -0.378 5.442 -15.508 1.00 87.69 96 ASN A C 1
ATOM 778 O O . ASN A 1 96 ? 0.221 4.743 -16.317 1.00 87.69 96 ASN A O 1
ATOM 782 N N . ARG A 1 97 ? -1.296 6.342 -15.890 1.00 87.50 97 ARG A N 1
ATOM 783 C CA . ARG A 1 97 ? -1.637 6.556 -17.306 1.00 87.50 97 ARG A CA 1
ATOM 784 C C . ARG A 1 97 ? -0.435 7.010 -18.129 1.00 87.50 97 ARG A C 1
ATOM 786 O O . ARG A 1 97 ? -0.216 6.467 -19.201 1.00 87.50 97 ARG A O 1
ATOM 793 N N . ALA A 1 98 ? 0.383 7.918 -17.596 1.00 87.44 98 ALA A N 1
ATOM 794 C CA . ALA A 1 98 ? 1.606 8.353 -18.268 1.00 87.44 98 ALA A CA 1
ATOM 795 C C . ALA A 1 98 ? 2.611 7.203 -18.481 1.00 87.44 98 ALA A C 1
ATOM 797 O O . ALA A 1 98 ? 3.287 7.175 -19.508 1.00 87.44 98 ALA A O 1
ATOM 798 N N . VAL A 1 99 ? 2.698 6.251 -17.541 1.00 87.06 99 VAL A N 1
ATOM 799 C CA . VAL A 1 99 ? 3.514 5.031 -17.692 1.00 87.06 99 VAL A CA 1
ATOM 800 C C . VAL A 1 99 ? 2.981 4.160 -18.826 1.00 87.06 99 VAL A C 1
ATOM 802 O O . VAL A 1 99 ? 3.742 3.784 -19.714 1.00 87.06 99 VAL A O 1
ATOM 805 N N . VAL A 1 100 ? 1.676 3.881 -18.827 1.00 87.31 100 VAL A N 1
ATOM 806 C CA . VAL A 1 100 ? 1.026 3.060 -19.860 1.00 87.31 100 VAL A CA 1
ATOM 807 C C . VAL A 1 100 ? 1.142 3.706 -21.244 1.00 87.31 100 VAL A C 1
ATOM 809 O O . VAL A 1 100 ? 1.437 3.028 -22.222 1.00 87.31 100 VAL A O 1
ATOM 812 N N . GLU A 1 101 ? 0.951 5.021 -21.342 1.00 87.62 101 GLU A N 1
ATOM 813 C CA . GLU A 1 101 ? 1.105 5.774 -22.592 1.00 87.62 101 GLU A CA 1
ATOM 814 C C . GLU A 1 101 ? 2.545 5.724 -23.114 1.00 87.62 101 GLU A C 1
ATOM 816 O O . GLU A 1 101 ? 2.758 5.477 -24.299 1.00 87.62 101 GLU A O 1
ATOM 821 N N . ALA A 1 102 ? 3.539 5.905 -22.239 1.00 84.50 102 ALA A N 1
ATOM 822 C CA . ALA A 1 102 ? 4.945 5.802 -22.620 1.00 84.50 102 ALA A CA 1
ATOM 823 C C . ALA A 1 102 ? 5.317 4.384 -23.067 1.00 84.50 102 ALA A C 1
ATOM 825 O O . ALA A 1 102 ? 6.031 4.222 -24.054 1.00 84.50 102 ALA A O 1
ATOM 826 N N . TRP A 1 103 ? 4.787 3.367 -22.385 1.00 85.06 103 TRP A N 1
ATOM 827 C CA . TRP A 1 103 ? 4.972 1.970 -22.764 1.00 85.06 103 TRP A CA 1
ATOM 828 C C . TRP A 1 103 ? 4.392 1.695 -24.151 1.00 85.06 103 TRP A C 1
ATOM 830 O O . TRP A 1 103 ? 5.107 1.208 -25.018 1.00 85.06 103 TRP A O 1
ATOM 840 N 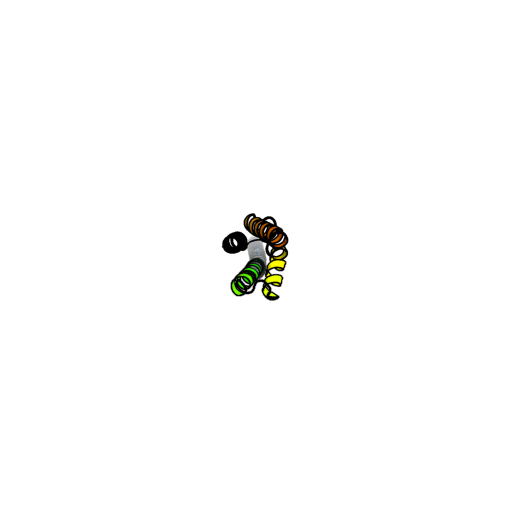N . LYS A 1 104 ? 3.136 2.080 -24.398 1.00 84.88 104 LYS A N 1
ATOM 841 C CA . LYS A 1 104 ? 2.484 1.900 -25.705 1.00 84.88 104 LYS A CA 1
ATOM 842 C C . LYS A 1 104 ? 3.226 2.622 -26.823 1.00 84.88 104 LYS A C 1
ATOM 844 O O . LYS A 1 104 ? 3.441 2.042 -27.877 1.00 84.88 104 LYS A O 1
ATOM 849 N N . SER A 1 105 ? 3.673 3.848 -26.562 1.00 83.75 105 SER A N 1
ATOM 850 C CA . SER A 1 105 ? 4.477 4.634 -27.502 1.00 83.75 105 SER A CA 1
ATOM 851 C C . SER A 1 105 ? 5.798 3.927 -27.843 1.00 83.75 105 SER A C 1
ATOM 853 O O . SER A 1 105 ? 6.167 3.838 -29.014 1.00 83.75 105 SER A O 1
ATOM 855 N N . SER A 1 106 ? 6.469 3.361 -26.833 1.00 76.62 106 SER A N 1
ATOM 856 C CA . SER A 1 106 ? 7.694 2.575 -27.011 1.00 76.62 106 SER A CA 1
ATOM 857 C C . SER A 1 106 ? 7.437 1.251 -27.740 1.00 76.62 106 SER A C 1
ATOM 859 O O . SER A 1 106 ? 8.231 0.879 -28.597 1.00 76.62 106 SER A O 1
ATOM 861 N N . LEU A 1 107 ? 6.325 0.560 -27.464 1.00 78.50 107 LEU A N 1
ATOM 862 C CA . LEU A 1 107 ? 5.946 -0.698 -28.114 1.00 78.50 107 LEU A CA 1
ATOM 863 C C . LEU A 1 107 ? 5.570 -0.502 -29.587 1.00 78.50 107 LEU A C 1
ATOM 865 O O . LEU A 1 107 ? 6.037 -1.263 -30.431 1.00 78.50 107 LEU A O 1
ATOM 869 N N . ASP A 1 108 ? 4.765 0.516 -29.906 1.00 78.06 108 ASP A N 1
ATOM 870 C CA . ASP A 1 108 ? 4.420 0.864 -31.290 1.00 78.06 108 ASP A CA 1
ATOM 871 C C . ASP A 1 108 ? 5.692 1.110 -32.096 1.00 78.06 108 ASP A C 1
ATOM 873 O O . ASP A 1 108 ? 5.863 0.567 -33.187 1.00 78.06 108 ASP A O 1
ATOM 877 N N . ARG A 1 109 ? 6.648 1.848 -31.526 1.00 66.94 109 ARG A N 1
ATOM 878 C CA . ARG A 1 109 ? 7.936 2.042 -32.180 1.00 66.94 109 ARG A CA 1
ATOM 879 C C . ARG A 1 109 ? 8.802 0.799 -32.163 1.00 66.94 109 ARG A C 1
ATOM 881 O O . ARG A 1 109 ? 9.423 0.566 -33.176 1.00 66.94 109 ARG A O 1
ATOM 888 N N . LEU A 1 110 ? 8.793 -0.069 -31.154 1.00 68.06 110 LEU A N 1
ATOM 889 C CA . LEU A 1 110 ? 9.497 -1.360 -31.224 1.00 68.06 110 LEU A CA 1
ATOM 890 C C . LEU A 1 110 ? 8.968 -2.239 -32.375 1.00 68.06 110 LEU A C 1
ATOM 892 O O . LEU A 1 110 ? 9.747 -2.894 -33.064 1.00 68.06 110 LEU A O 1
ATOM 896 N N . ASN A 1 111 ? 7.656 -2.191 -32.623 1.00 67.44 111 ASN A N 1
ATOM 897 C CA . ASN A 1 111 ? 7.009 -2.853 -33.756 1.00 67.44 111 ASN A CA 1
ATOM 898 C C . ASN A 1 111 ? 7.372 -2.200 -35.106 1.00 67.44 111 ASN A C 1
ATOM 900 O O . ASN A 1 111 ? 7.358 -2.880 -36.133 1.00 67.44 111 ASN A O 1
ATOM 904 N N . HIS A 1 112 ? 7.735 -0.911 -35.117 1.00 63.47 112 HIS A N 1
ATOM 905 C CA . HIS A 1 112 ? 8.188 -0.172 -36.304 1.00 63.47 112 HIS A CA 1
ATOM 906 C C . HIS A 1 112 ? 9.732 -0.106 -36.472 1.00 63.47 112 HIS A C 1
ATOM 908 O O . HIS A 1 112 ? 10.212 0.042 -37.592 1.00 63.47 112 HIS A O 1
ATOM 914 N N . LEU A 1 113 ? 10.520 -0.266 -35.400 1.00 57.50 113 LEU A N 1
ATOM 915 C CA . LEU A 1 113 ? 11.977 -0.069 -35.277 1.00 57.50 113 LEU A CA 1
ATOM 916 C C . LEU A 1 113 ? 12.765 -1.377 -35.435 1.00 57.50 113 LEU A C 1
ATOM 918 O O . LEU A 1 113 ? 13.855 -1.546 -34.890 1.00 57.50 113 LEU A O 1
ATOM 922 N N . LEU A 1 114 ? 12.330 -2.237 -36.357 1.00 56.91 114 LEU A N 1
ATOM 923 C CA . LEU A 1 114 ? 13.298 -3.090 -37.058 1.00 56.91 114 LEU A CA 1
ATOM 924 C C . LEU A 1 114 ? 14.382 -2.251 -37.799 1.00 56.91 114 LEU A C 1
ATOM 926 O O . LEU A 1 114 ? 15.307 -2.813 -38.381 1.00 56.91 114 LEU A O 1
ATOM 930 N N . SER A 1 115 ? 14.298 -0.911 -37.757 1.00 50.19 115 SER A N 1
ATOM 931 C CA . SER A 1 115 ? 15.259 0.067 -38.265 1.00 50.19 115 SER A CA 1
ATOM 932 C C . SER A 1 115 ? 15.659 1.136 -37.221 1.00 50.19 115 SER A C 1
ATOM 934 O O . SER A 1 115 ? 14.822 1.934 -36.825 1.00 50.19 115 SER A O 1
ATOM 936 N N . ALA A 1 116 ? 16.966 1.222 -36.922 1.00 55.69 116 ALA A N 1
ATOM 937 C CA . ALA A 1 116 ? 17.730 2.330 -36.304 1.00 55.69 116 ALA A CA 1
ATOM 938 C C . ALA A 1 116 ? 17.794 2.459 -34.758 1.00 55.69 116 ALA A C 1
ATOM 940 O O . ALA A 1 116 ? 16.809 2.467 -34.034 1.00 55.69 116 ALA A O 1
ATOM 941 N N . ASN A 1 117 ? 19.030 2.577 -34.252 1.00 62.53 117 ASN A N 1
ATOM 942 C CA . ASN A 1 117 ? 19.465 2.043 -32.953 1.00 62.53 117 ASN A CA 1
ATOM 943 C C . ASN A 1 117 ? 19.841 3.119 -31.900 1.00 62.53 117 ASN A C 1
ATOM 945 O O . ASN A 1 117 ? 20.606 2.823 -30.987 1.00 62.53 117 ASN A O 1
ATOM 949 N N . MET A 1 118 ? 19.351 4.364 -32.021 1.00 55.81 118 MET A N 1
ATOM 950 C CA . MET A 1 118 ? 19.657 5.457 -31.069 1.00 55.81 118 MET A CA 1
ATOM 951 C C . MET A 1 118 ? 18.396 6.044 -30.408 1.00 55.81 118 MET A C 1
ATOM 953 O O . MET A 1 118 ? 18.347 6.124 -29.185 1.00 55.81 118 MET A O 1
ATOM 957 N N . GLU A 1 119 ? 17.345 6.350 -31.180 1.00 62.09 119 GLU A N 1
ATOM 958 C CA . GLU A 1 119 ? 16.063 6.873 -30.657 1.00 62.09 119 GLU A CA 1
ATOM 959 C C . GLU A 1 119 ? 15.368 5.874 -29.709 1.00 62.09 119 GLU A C 1
ATOM 961 O O . GLU A 1 119 ? 14.817 6.253 -28.677 1.00 62.09 119 GLU A O 1
ATOM 966 N N . ALA A 1 120 ? 15.509 4.570 -29.977 1.00 63.91 120 ALA A N 1
ATOM 967 C CA . ALA A 1 120 ? 14.972 3.502 -29.131 1.00 63.91 120 ALA A CA 1
ATOM 968 C C . ALA A 1 120 ? 15.517 3.512 -27.684 1.00 63.91 120 ALA A C 1
ATOM 970 O O . ALA A 1 120 ? 14.832 3.080 -26.753 1.00 63.91 120 ALA A O 1
ATOM 971 N N . TRP A 1 121 ? 16.759 3.969 -27.477 1.00 62.06 121 TRP A N 1
ATOM 972 C CA . TRP A 1 121 ? 17.383 3.999 -26.149 1.00 62.06 121 TRP A CA 1
ATOM 973 C C . TRP A 1 121 ? 16.913 5.185 -25.306 1.00 62.06 121 TRP A C 1
ATOM 975 O O . TRP A 1 121 ? 16.759 5.036 -24.094 1.00 62.06 121 TRP A O 1
ATOM 985 N N . GLU A 1 122 ? 16.663 6.334 -25.931 1.00 67.19 122 GLU A N 1
ATOM 986 C CA . GLU A 1 122 ? 16.196 7.548 -25.253 1.00 67.19 122 GLU A CA 1
ATOM 987 C C . GLU A 1 122 ? 14.774 7.365 -24.704 1.00 67.19 122 GLU A C 1
ATOM 989 O O . GLU A 1 122 ? 14.505 7.641 -23.535 1.00 67.19 122 GLU A O 1
ATOM 994 N N . GLU A 1 123 ? 13.893 6.747 -25.484 1.00 69.06 123 GLU A N 1
ATOM 995 C CA . GLU A 1 123 ? 12.515 6.466 -25.066 1.00 69.06 123 GLU A CA 1
ATOM 996 C C . GLU A 1 123 ? 12.415 5.385 -23.995 1.00 69.06 123 GLU A C 1
ATOM 998 O O . GLU A 1 123 ? 11.560 5.435 -23.109 1.00 69.06 123 GLU A O 1
ATOM 1003 N N . LYS A 1 124 ? 13.318 4.403 -24.033 1.00 73.38 124 LYS A N 1
ATOM 1004 C CA . LYS A 1 124 ? 13.428 3.418 -22.958 1.00 73.38 124 LYS A CA 1
ATOM 1005 C C . LYS A 1 124 ? 13.807 4.094 -21.641 1.00 73.38 124 LYS A C 1
ATOM 1007 O O . LYS A 1 124 ? 13.266 3.733 -20.595 1.00 73.38 124 LYS A O 1
ATOM 1012 N N . CYS A 1 125 ? 14.718 5.065 -21.680 1.00 75.69 125 CYS A N 1
ATOM 1013 C CA . CYS A 1 125 ? 15.048 5.878 -20.514 1.00 75.69 125 CYS A CA 1
ATOM 1014 C C . CYS A 1 125 ? 13.833 6.692 -20.041 1.00 75.69 125 CYS A C 1
ATOM 1016 O O . CYS A 1 125 ? 13.560 6.696 -18.842 1.00 75.69 125 CYS A O 1
ATOM 1018 N N . GLU A 1 126 ? 13.055 7.276 -20.960 1.00 81.25 126 GLU A N 1
ATOM 1019 C CA . GLU A 1 126 ? 11.819 8.007 -20.638 1.00 81.25 126 GLU A CA 1
ATOM 1020 C C . GLU A 1 126 ? 10.761 7.108 -19.969 1.00 81.25 126 GLU A C 1
ATOM 1022 O O . GLU A 1 126 ? 10.142 7.494 -18.972 1.00 81.25 126 GLU A O 1
ATOM 1027 N N . LEU A 1 127 ? 10.564 5.882 -20.466 1.00 80.56 127 LEU A N 1
ATOM 1028 C CA . LEU A 1 127 ? 9.657 4.908 -19.852 1.00 80.56 127 LEU A CA 1
ATOM 1029 C C . LEU A 1 127 ? 10.090 4.586 -18.417 1.00 80.56 127 LEU A C 1
ATOM 1031 O O . LEU A 1 127 ? 9.274 4.631 -17.495 1.00 80.56 127 LEU A O 1
ATOM 1035 N N . LEU A 1 128 ? 11.375 4.286 -18.216 1.00 81.75 128 LEU A N 1
ATOM 1036 C CA . LEU A 1 128 ? 11.919 3.961 -16.897 1.00 81.75 128 LEU A CA 1
ATOM 1037 C C . LEU A 1 128 ? 11.825 5.150 -15.930 1.00 81.75 128 LEU A C 1
ATOM 1039 O O . LEU A 1 128 ? 11.524 4.953 -14.752 1.00 81.75 128 LEU A O 1
ATOM 1043 N N . GLU A 1 129 ? 12.016 6.374 -16.420 1.00 85.06 129 GLU A N 1
ATOM 1044 C CA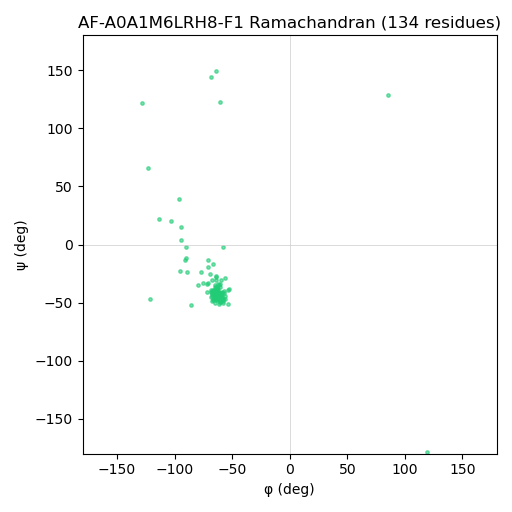 . GLU A 1 129 ? 11.831 7.598 -15.641 1.00 85.06 129 GLU A CA 1
ATOM 1045 C C . GLU A 1 129 ? 10.371 7.771 -15.203 1.00 85.06 129 GLU A C 1
ATOM 1047 O O . GLU A 1 129 ? 10.097 7.977 -14.018 1.00 85.06 129 GLU A O 1
ATOM 1052 N N . LYS A 1 130 ? 9.410 7.614 -16.120 1.00 82.25 130 LYS A N 1
ATOM 1053 C CA . LYS A 1 130 ? 7.978 7.713 -15.791 1.00 82.25 130 LYS A CA 1
ATOM 1054 C C . LYS A 1 130 ? 7.546 6.643 -14.794 1.00 82.25 130 LYS A C 1
ATOM 1056 O O . LYS A 1 130 ? 6.779 6.948 -13.876 1.00 82.25 130 LYS A O 1
ATOM 1061 N N . VAL A 1 131 ? 8.067 5.418 -14.917 1.00 80.75 131 VAL A N 1
ATOM 1062 C CA . VAL A 1 131 ? 7.834 4.366 -13.920 1.00 80.75 131 VAL A CA 1
ATOM 1063 C C . VAL A 1 131 ? 8.403 4.796 -12.567 1.00 80.75 131 VAL A C 1
ATOM 1065 O O . VAL A 1 131 ? 7.676 4.750 -11.577 1.00 80.75 131 VAL A O 1
ATOM 1068 N N . ALA A 1 132 ? 9.635 5.308 -12.506 1.00 80.56 132 ALA A N 1
ATOM 1069 C CA . ALA A 1 132 ? 10.225 5.796 -11.259 1.00 80.56 132 ALA A CA 1
ATOM 1070 C C . ALA A 1 132 ? 9.401 6.931 -10.613 1.00 80.56 132 ALA A C 1
ATOM 1072 O O . ALA A 1 132 ? 9.150 6.897 -9.408 1.00 80.56 132 ALA A O 1
ATOM 1073 N N . ILE A 1 133 ? 8.902 7.884 -11.408 1.00 85.00 133 ILE A N 1
ATOM 1074 C CA . ILE A 1 133 ? 8.038 8.983 -10.940 1.00 85.00 133 ILE A CA 1
ATOM 1075 C C . ILE A 1 133 ? 6.691 8.463 -10.423 1.00 85.00 133 ILE A C 1
ATOM 1077 O O . ILE A 1 133 ? 6.144 9.010 -9.468 1.00 85.00 133 ILE A O 1
ATOM 1081 N N . SER A 1 134 ? 6.138 7.408 -11.025 1.00 81.19 134 SER A N 1
ATOM 1082 C CA . SER A 1 134 ? 4.867 6.820 -10.581 1.00 81.19 134 SER A CA 1
ATOM 1083 C C . SER A 1 134 ? 4.959 6.079 -9.241 1.00 81.19 134 SER A C 1
ATOM 1085 O O . SER A 1 134 ? 3.939 5.859 -8.589 1.00 81.19 134 SER A O 1
ATOM 1087 N N . LEU A 1 135 ? 6.172 5.702 -8.826 1.00 79.75 135 LEU A N 1
ATOM 1088 C CA . LEU A 1 135 ? 6.438 4.961 -7.591 1.00 79.75 135 LEU A CA 1
ATOM 1089 C C . LEU A 1 135 ? 6.689 5.859 -6.370 1.00 79.75 135 LEU A C 1
ATOM 1091 O O . LEU A 1 135 ? 6.727 5.342 -5.241 1.00 79.75 135 LEU A O 1
ATOM 1095 N N . ASN A 1 136 ? 6.881 7.160 -6.596 1.00 71.31 136 ASN A N 1
ATOM 1096 C CA . ASN A 1 136 ? 7.107 8.198 -5.586 1.00 71.31 136 ASN A CA 1
ATOM 1097 C C . ASN A 1 136 ? 5.822 8.994 -5.345 1.00 71.31 136 ASN A C 1
ATOM 1099 O O . ASN A 1 136 ? 5.567 9.402 -4.194 1.00 71.31 136 ASN A O 1
#

Mean predicted aligned error: 10.21 Å

pLDDT: mean 85.4, std 10.13, range [50.19, 96.62]

Foldseek 3Di:
DVVVVVVVVVVVVVVVVVVVVVVVVVVVVVVVCVVPVVVVVVVVVVVVVVVVVVLLVLLVVLLVQCVVCVVPCVDPSNVVSLVCLCVSLDDDPPLSVLLVVLSVVLVVVVVVPVDDDDVSVVSSVVSSVSSVVSSD

Solvent-accessible surface area (backbone atoms only — not comparable to full-atom values): 7450 Å² total; per-residue (Å²): 108,70,69,58,55,50,51,53,51,53,52,55,52,51,52,52,51,54,50,52,52,51,52,52,52,53,50,51,53,50,52,54,52,62,65,53,48,55,61,54,52,49,54,52,53,52,49,55,53,46,55,52,49,50,55,51,47,54,45,51,49,33,52,50,39,43,63,72,29,63,91,43,68,85,38,69,64,27,51,52,30,58,64,42,41,65,65,64,36,56,66,87,52,69,50,32,41,52,29,46,52,41,46,50,55,50,48,57,42,58,76,66,44,91,60,73,90,58,70,63,57,57,53,53,49,50,34,54,48,38,46,55,62,53,76,109

Sequence (136 aa):
MILYIYYILAKKLNEGVLLGLSELTLNNILTIIAMFLPPLVALQVSRMLQESKEKRQRKIEVFRTLMKTRASTLSPEHVEALN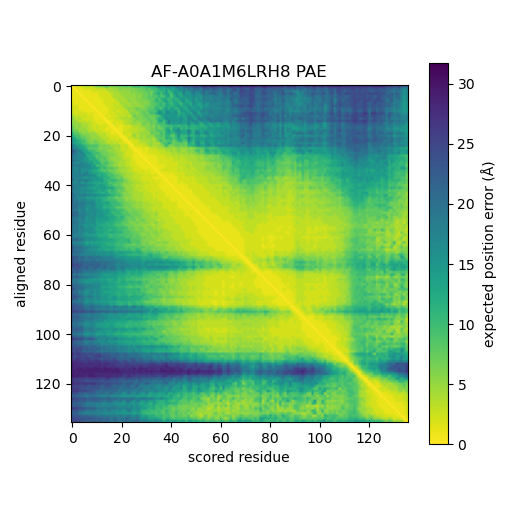MIDVEFYGNEKRNRAVVEAWKSSLDRLNHLLSANMEAWEEKCELLEKVAISLN